Protein AF-A0A436E0D9-F1 (afdb_monomer_lite)

Structure (mmCIF, N/CA/C/O backbone):
data_AF-A0A436E0D9-F1
#
_entry.id   AF-A0A436E0D9-F1
#
loop_
_atom_site.group_PDB
_atom_site.id
_atom_site.type_symbol
_atom_site.label_atom_id
_atom_site.label_alt_id
_atom_site.label_comp_id
_atom_site.label_asym_id
_atom_site.label_entity_id
_atom_site.label_seq_id
_atom_site.pdbx_PDB_ins_code
_atom_site.Cartn_x
_atom_site.Cartn_y
_atom_site.Cartn_z
_atom_site.occupancy
_atom_site.B_iso_or_equiv
_atom_site.auth_seq_id
_atom_site.auth_comp_id
_atom_site.auth_asym_id
_atom_site.auth_atom_id
_atom_site.pdbx_PDB_model_num
ATOM 1 N N . GLU A 1 1 ? -11.268 5.968 35.320 1.00 40.53 1 GLU A N 1
ATOM 2 C CA . GLU A 1 1 ? -10.112 6.876 35.194 1.00 40.53 1 GLU A CA 1
ATOM 3 C C . GLU A 1 1 ? -10.505 8.176 35.875 1.00 40.53 1 GLU A C 1
ATOM 5 O O . GLU A 1 1 ? -11.595 8.660 35.608 1.00 40.53 1 GLU A O 1
ATOM 10 N N . TRP A 1 2 ? -9.748 8.657 36.861 1.00 41.22 2 TRP A N 1
ATOM 11 C CA . TRP A 1 2 ? -10.121 9.886 37.568 1.00 41.22 2 TRP A CA 1
ATOM 12 C C . TRP A 1 2 ? -9.755 11.082 36.691 1.00 41.22 2 TRP A C 1
ATOM 14 O O . TRP A 1 2 ? -8.585 11.239 36.344 1.00 41.22 2 TRP A O 1
ATOM 24 N N . ALA A 1 3 ? -10.750 11.888 36.311 1.00 56.81 3 ALA A N 1
ATOM 25 C CA . ALA A 1 3 ? -10.539 13.128 35.576 1.00 56.81 3 ALA A CA 1
ATOM 26 C C . ALA A 1 3 ? -9.505 13.983 36.325 1.00 56.81 3 ALA A C 1
ATOM 28 O O . ALA A 1 3 ? -9.698 14.343 37.488 1.00 56.81 3 ALA A O 1
ATOM 29 N N . THR A 1 4 ? -8.372 14.259 35.683 1.00 58.03 4 THR A N 1
ATOM 30 C CA . THR A 1 4 ? -7.300 15.075 36.254 1.00 58.03 4 THR A CA 1
ATOM 31 C C . THR A 1 4 ? -7.783 16.516 36.375 1.00 58.03 4 THR A C 1
ATOM 33 O O . THR A 1 4 ? -7.700 17.278 35.415 1.00 58.03 4 THR A O 1
ATOM 36 N N . ALA A 1 5 ? -8.299 16.889 37.547 1.00 66.19 5 ALA A N 1
ATOM 37 C CA . ALA A 1 5 ? -8.573 18.282 37.877 1.00 66.19 5 ALA A CA 1
ATOM 38 C C . ALA A 1 5 ? -7.250 19.056 37.853 1.00 66.19 5 ALA A C 1
ATOM 40 O O . ALA A 1 5 ? -6.304 18.715 38.570 1.00 66.19 5 ALA A O 1
ATOM 41 N N . SER A 1 6 ? -7.155 20.075 36.998 1.00 76.56 6 SER A N 1
ATOM 42 C CA . SER A 1 6 ? -5.956 20.900 36.939 1.00 76.56 6 SER A CA 1
ATOM 43 C C . SER A 1 6 ? -5.889 21.796 38.177 1.00 76.56 6 SER A C 1
ATOM 45 O O . SER A 1 6 ? -6.911 22.163 38.760 1.00 76.56 6 SER A O 1
ATOM 47 N N . MET A 1 7 ? -4.683 22.200 38.582 1.00 75.94 7 MET A N 1
ATOM 48 C CA . MET A 1 7 ? -4.508 23.068 39.755 1.00 75.94 7 MET A CA 1
ATOM 49 C C . MET A 1 7 ? -5.288 24.388 39.612 1.00 75.94 7 MET A C 1
ATOM 51 O O . MET A 1 7 ? -5.785 24.929 40.593 1.00 75.94 7 MET A O 1
ATOM 55 N N . ARG A 1 8 ? -5.476 24.858 38.373 1.00 77.12 8 ARG A N 1
ATOM 56 C CA . ARG A 1 8 ? -6.291 26.027 38.029 1.00 77.12 8 ARG A CA 1
ATOM 57 C C . ARG A 1 8 ? -7.775 25.839 38.365 1.00 77.12 8 ARG A C 1
ATOM 59 O O . ARG A 1 8 ? -8.388 26.775 38.872 1.00 77.12 8 ARG A O 1
ATOM 66 N N . ASP A 1 9 ? -8.338 24.658 38.126 1.00 76.25 9 ASP A N 1
ATOM 67 C CA . ASP A 1 9 ? -9.768 24.388 38.351 1.00 76.25 9 ASP A CA 1
ATOM 68 C C . ASP A 1 9 ? -10.110 24.376 39.844 1.00 76.25 9 ASP A C 1
ATOM 70 O O . ASP A 1 9 ? -11.164 24.862 40.250 1.00 76.25 9 ASP A O 1
ATOM 74 N N . ILE A 1 10 ? -9.170 23.910 40.674 1.00 78.81 10 ILE A N 1
ATOM 75 C CA . ILE A 1 10 ? -9.286 23.922 42.139 1.00 78.81 10 ILE A CA 1
ATOM 76 C C . ILE A 1 10 ? -9.342 25.364 42.666 1.00 78.81 10 ILE A C 1
ATOM 78 O O . ILE A 1 10 ? -10.124 25.667 43.566 1.00 78.81 10 ILE A O 1
ATOM 82 N N . TYR A 1 11 ? -8.557 26.276 42.082 1.00 80.50 11 TYR A N 1
ATOM 83 C CA . TYR A 1 11 ? -8.567 27.689 42.476 1.00 80.50 11 TYR A CA 1
ATOM 84 C C . TYR A 1 11 ? -9.808 28.444 41.993 1.00 80.50 11 T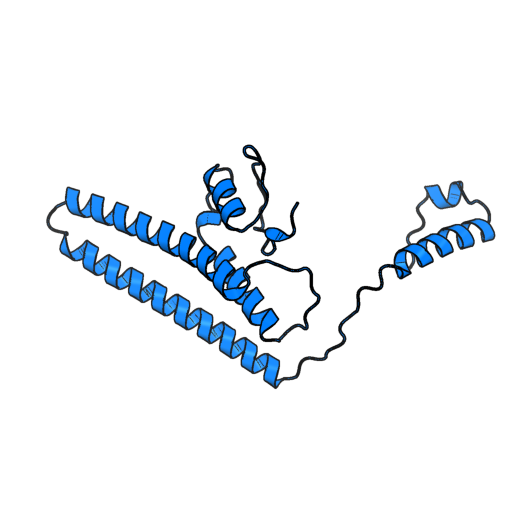YR A C 1
ATOM 86 O O . TYR A 1 11 ? -10.310 29.314 42.703 1.00 80.50 11 TYR A O 1
ATOM 94 N N . LEU A 1 12 ? -10.311 28.128 40.798 1.00 80.69 12 LEU A N 1
ATOM 95 C CA . LEU A 1 12 ? -11.496 28.787 40.242 1.00 80.69 12 LEU A CA 1
ATOM 96 C C . LEU A 1 12 ? -12.805 28.274 40.867 1.00 80.69 12 LEU A C 1
ATOM 98 O O . LEU A 1 12 ? -13.797 29.009 40.914 1.00 80.69 12 LEU A O 1
ATOM 102 N N . HIS A 1 13 ? -12.807 27.051 41.405 1.00 81.94 13 HIS A N 1
ATOM 103 C CA . HIS A 1 13 ? -13.966 26.427 42.044 1.00 81.94 13 HIS A CA 1
ATOM 104 C C . HIS A 1 13 ? -13.653 25.996 43.489 1.00 81.94 13 HIS A C 1
ATOM 106 O O . HIS A 1 13 ? -13.544 24.804 43.772 1.00 81.94 13 HIS A O 1
ATOM 112 N N . PRO A 1 14 ? -13.566 26.954 44.436 1.00 78.12 14 PRO A N 1
ATOM 113 C CA . PRO A 1 14 ? -13.079 26.697 45.795 1.00 78.12 14 PRO A CA 1
ATOM 114 C C . PRO A 1 14 ? -14.027 25.856 46.663 1.00 78.12 14 PRO A C 1
ATOM 116 O O . PRO A 1 14 ? -13.631 25.383 47.725 1.00 78.12 14 PRO A O 1
ATOM 119 N N . THR A 1 15 ? -15.285 25.668 46.253 1.00 83.56 15 THR A N 1
ATOM 120 C CA . THR A 1 15 ? -16.237 24.814 46.970 1.00 83.56 15 THR A CA 1
ATOM 121 C C . THR A 1 15 ? -16.396 23.473 46.267 1.00 83.56 15 THR A C 1
ATOM 123 O O . THR A 1 15 ? -16.582 23.413 45.052 1.00 83.56 15 THR A O 1
ATOM 126 N N . VAL A 1 16 ? -16.409 22.392 47.054 1.00 78.56 16 VAL A N 1
ATOM 127 C CA . VAL A 1 16 ? -16.551 21.009 46.559 1.00 78.56 16 VAL A CA 1
ATOM 128 C C . VAL A 1 16 ? -17.793 20.851 45.672 1.00 78.56 16 VAL A C 1
ATOM 130 O O . VAL A 1 16 ? -17.735 20.180 44.648 1.00 78.56 16 VAL A O 1
ATOM 133 N N . ALA A 1 17 ? -18.891 21.544 45.999 1.00 80.06 17 ALA A N 1
ATOM 134 C CA . ALA A 1 17 ? -20.116 21.544 45.198 1.00 80.06 17 ALA A CA 1
ATOM 135 C C . ALA A 1 17 ? -19.940 22.180 43.804 1.00 80.06 17 ALA A C 1
ATOM 137 O O . ALA A 1 17 ? -20.467 21.658 42.826 1.00 80.06 17 ALA A O 1
ATOM 138 N N . ARG A 1 18 ? -19.186 23.285 43.685 1.00 78.00 18 ARG A N 1
ATOM 139 C CA . ARG A 1 18 ? -18.908 23.922 42.383 1.00 78.00 18 ARG A CA 1
ATOM 140 C C . ARG A 1 18 ? -17.926 23.109 41.552 1.00 78.00 18 ARG A C 1
ATOM 142 O O . ARG A 1 18 ? -18.106 23.012 40.343 1.00 78.00 18 ARG A O 1
ATOM 149 N N . LEU A 1 19 ? -16.928 22.512 42.202 1.00 79.50 19 LEU A N 1
ATOM 150 C CA . LEU A 1 19 ? -15.969 21.635 41.540 1.00 79.50 19 LEU A CA 1
ATOM 151 C C . LEU A 1 19 ? -16.663 20.380 40.989 1.00 79.50 19 LEU A C 1
ATOM 153 O O . LEU A 1 19 ? -16.436 20.019 39.839 1.00 79.50 19 LEU A O 1
ATOM 157 N N . ALA A 1 20 ? -17.558 19.765 41.769 1.00 77.06 20 ALA A N 1
ATOM 158 C CA . ALA A 1 20 ? -18.350 18.616 41.332 1.00 77.06 20 ALA A CA 1
ATOM 159 C C . ALA A 1 20 ? -19.258 18.953 40.138 1.00 77.06 20 ALA A C 1
ATOM 161 O O . ALA A 1 20 ? -19.359 18.157 39.212 1.00 77.06 20 ALA A O 1
ATOM 162 N N . LEU A 1 21 ? -19.866 20.144 40.121 1.00 79.88 21 LEU A N 1
ATOM 163 C CA . LEU A 1 21 ? -20.691 20.604 38.999 1.00 79.88 21 LEU A CA 1
ATOM 164 C C . LEU A 1 21 ? -19.842 20.811 37.730 1.00 79.88 21 LEU A C 1
ATOM 166 O O . LEU A 1 21 ? -20.203 20.332 36.662 1.00 79.88 21 LEU A O 1
ATOM 170 N N . HIS A 1 22 ? -18.680 21.459 37.850 1.00 77.81 22 HIS A N 1
ATOM 171 C CA . HIS A 1 22 ? -17.768 21.680 36.722 1.00 77.81 22 HIS A CA 1
ATOM 172 C C . HIS A 1 22 ? -17.226 20.365 36.138 1.00 77.81 22 HIS A C 1
ATOM 174 O O . HIS A 1 22 ? -17.209 20.182 34.922 1.00 77.81 22 HIS A O 1
ATOM 180 N N . LEU A 1 23 ? -16.821 19.427 37.000 1.00 75.19 23 LEU A N 1
ATOM 181 C CA . LEU A 1 23 ? -16.358 18.107 36.570 1.00 75.19 23 LEU A CA 1
ATOM 182 C C . LEU A 1 23 ? -17.498 17.245 36.015 1.00 75.19 23 LEU A C 1
ATOM 184 O O . LEU A 1 23 ? -17.264 16.501 35.074 1.00 75.19 23 LEU A O 1
ATOM 188 N N . GLY A 1 24 ? -18.722 17.379 36.535 1.00 70.44 24 GLY A N 1
ATOM 189 C CA . GLY A 1 24 ? -19.902 16.694 36.001 1.00 70.44 24 GLY A CA 1
ATOM 190 C C . GLY A 1 24 ? -20.263 17.140 34.581 1.00 70.44 24 GLY A C 1
ATOM 191 O O . GLY A 1 24 ? -20.586 16.304 33.748 1.00 70.44 24 GLY A O 1
ATOM 192 N N . VAL A 1 25 ? -20.123 18.434 34.266 1.00 65.88 25 VAL A N 1
ATOM 193 C CA . VAL A 1 25 ? -20.314 18.957 32.896 1.00 65.88 25 VAL A CA 1
ATOM 194 C C . VAL A 1 25 ? -19.203 18.484 31.955 1.00 65.88 25 VAL A C 1
ATOM 196 O O . VAL A 1 25 ? -19.467 18.169 30.794 1.00 65.88 25 VAL A O 1
ATOM 199 N N . ALA A 1 26 ? -17.961 18.407 32.443 1.00 60.62 26 ALA A N 1
ATOM 200 C CA . ALA A 1 26 ? -16.861 17.828 31.676 1.00 60.62 26 ALA A CA 1
ATOM 201 C C . ALA A 1 26 ? -17.101 16.335 31.398 1.00 60.62 26 ALA A C 1
ATOM 203 O O . ALA A 1 26 ? -16.856 15.899 30.277 1.00 60.62 26 ALA A O 1
ATOM 204 N N . ASP A 1 27 ? -17.645 15.596 32.372 1.00 58.78 27 ASP A N 1
ATOM 205 C CA . ASP A 1 27 ? -18.001 14.181 32.237 1.00 58.78 27 ASP A CA 1
ATOM 206 C C . ASP A 1 27 ? -19.173 13.972 31.254 1.00 58.78 27 ASP A C 1
ATOM 208 O O . ASP A 1 27 ? -19.119 13.078 30.407 1.00 58.78 27 ASP A O 1
ATOM 212 N N . GLU A 1 28 ? -20.186 14.851 31.266 1.00 57.25 28 GLU A N 1
ATOM 213 C CA . GLU A 1 28 ? -21.267 14.887 30.262 1.00 57.25 28 GLU A CA 1
ATOM 214 C C . GLU A 1 28 ? -20.752 15.212 28.846 1.00 57.25 28 GLU A C 1
ATOM 216 O O . GLU A 1 28 ? -21.190 14.608 27.863 1.00 57.25 28 GLU A O 1
ATOM 221 N N . MET A 1 29 ? -19.773 16.116 28.711 1.00 55.09 29 MET A N 1
ATOM 222 C CA . MET A 1 29 ? -19.136 16.404 27.419 1.00 55.09 29 MET A CA 1
ATOM 223 C C . MET A 1 29 ? -18.238 15.259 26.929 1.00 55.09 29 MET A C 1
ATOM 225 O O . MET A 1 29 ? -18.192 15.004 25.724 1.00 55.09 29 MET A O 1
ATOM 229 N N . THR A 1 30 ? -17.554 14.533 27.818 1.00 53.69 30 THR A N 1
ATOM 230 C CA . THR A 1 30 ? -16.769 13.347 27.435 1.00 53.69 30 THR A CA 1
ATOM 231 C C . THR A 1 30 ? -17.644 12.132 27.128 1.00 53.69 30 THR A C 1
ATOM 233 O O . THR A 1 30 ? -17.341 11.392 26.194 1.00 53.69 30 THR A O 1
ATOM 236 N N . THR A 1 31 ? -18.768 11.947 27.824 1.00 52.62 31 THR A N 1
ATOM 237 C CA . THR A 1 31 ? -19.712 10.840 27.563 1.00 52.62 31 THR A CA 1
ATOM 238 C C . THR A 1 31 ? -20.515 11.017 26.270 1.00 52.62 31 THR A C 1
ATOM 240 O O . THR A 1 31 ? -20.971 10.026 25.694 1.00 52.62 31 THR A O 1
ATOM 243 N N . ALA A 1 32 ? -20.631 12.242 25.743 1.00 51.12 32 ALA A N 1
ATOM 244 C CA . ALA A 1 32 ? -21.226 12.497 24.429 1.00 51.12 32 ALA A CA 1
ATOM 245 C C . ALA A 1 32 ? -20.388 11.948 23.253 1.00 51.12 32 ALA A C 1
ATOM 247 O O . ALA A 1 32 ? -20.930 11.726 22.169 1.00 51.12 32 ALA A O 1
ATOM 248 N N . THR A 1 33 ? -19.100 11.644 23.460 1.00 50.72 33 THR A N 1
ATOM 249 C CA . THR A 1 33 ? -18.284 10.902 22.482 1.00 50.72 33 THR A CA 1
ATOM 250 C C . THR A 1 33 ? -18.357 9.406 22.789 1.00 50.72 33 THR A C 1
ATOM 252 O O . THR A 1 33 ? -17.358 8.750 23.068 1.00 50.72 33 THR A O 1
ATOM 255 N N . ASN A 1 34 ? -19.568 8.844 22.775 1.00 51.25 34 ASN A N 1
ATOM 256 C CA . ASN A 1 34 ? -19.757 7.396 22.794 1.00 51.25 34 ASN A CA 1
ATOM 257 C C . ASN A 1 34 ? -19.295 6.832 21.442 1.00 51.25 34 ASN A C 1
ATOM 259 O O . ASN A 1 34 ? -20.092 6.640 20.521 1.00 51.25 34 ASN A O 1
ATOM 263 N N . GLU A 1 35 ? -17.991 6.595 21.291 1.00 55.59 35 GLU A N 1
ATOM 264 C CA . GLU A 1 35 ? -17.494 5.761 20.203 1.00 55.59 35 GLU A CA 1
ATOM 265 C C . GLU A 1 35 ? -18.141 4.376 20.355 1.00 55.59 35 GLU A C 1
ATOM 267 O O . GLU A 1 35 ? -18.010 3.755 21.414 1.00 55.59 35 GLU A O 1
ATOM 272 N N . PRO A 1 36 ? -18.871 3.866 19.347 1.00 56.59 36 PRO A N 1
ATOM 273 C CA . PRO A 1 36 ? -19.483 2.553 19.437 1.00 56.59 36 PRO A CA 1
ATOM 274 C C . PRO A 1 36 ? -18.368 1.510 19.499 1.00 56.59 36 PRO A C 1
ATOM 276 O O . PRO A 1 36 ? -17.794 1.117 18.481 1.00 56.59 36 PRO A O 1
ATOM 279 N N . VAL A 1 37 ? -18.045 1.061 20.711 1.00 52.84 37 VAL A N 1
ATOM 280 C CA . VAL A 1 37 ? -17.078 -0.007 20.938 1.00 52.84 37 VAL A CA 1
ATOM 281 C C . VAL A 1 37 ? -17.694 -1.281 20.371 1.00 52.84 37 VAL A C 1
ATOM 283 O O . VAL A 1 37 ? -18.532 -1.926 20.998 1.00 52.84 37 VAL A O 1
ATOM 286 N N . LEU A 1 38 ? -17.324 -1.630 19.138 1.00 57.12 38 LEU A N 1
ATOM 287 C CA . LEU A 1 38 ? -17.747 -2.869 18.493 1.00 57.12 38 LEU A CA 1
ATOM 288 C C . LEU A 1 38 ? -17.130 -4.050 19.256 1.00 57.12 38 LEU A C 1
ATOM 290 O O . LEU A 1 38 ? -16.041 -4.521 18.936 1.00 57.12 38 LEU A O 1
ATOM 294 N N . THR A 1 39 ? -17.836 -4.556 20.265 1.00 54.34 39 THR A N 1
ATOM 295 C CA . THR A 1 39 ? -17.450 -5.704 21.099 1.00 54.34 39 THR A CA 1
ATOM 296 C C . THR A 1 39 ? -17.641 -7.034 20.359 1.00 54.34 39 THR A C 1
ATOM 298 O O . THR A 1 39 ? -18.221 -7.991 20.867 1.00 54.34 39 THR A O 1
ATOM 301 N N . ARG A 1 40 ? -17.146 -7.143 19.118 1.00 59.84 40 ARG A N 1
ATOM 302 C CA . ARG A 1 40 ? -17.159 -8.416 18.390 1.00 59.84 40 ARG A CA 1
ATOM 303 C C . ARG A 1 40 ? -15.909 -9.221 18.734 1.00 59.84 40 ARG A C 1
ATOM 305 O O . ARG A 1 40 ? -14.822 -8.939 18.238 1.00 59.84 40 ARG A O 1
ATOM 312 N N . ARG A 1 41 ? -16.073 -10.268 19.547 1.00 55.78 41 ARG A N 1
ATOM 313 C CA . ARG A 1 41 ? -15.024 -11.266 19.807 1.00 55.78 41 ARG A CA 1
ATOM 314 C C . ARG A 1 41 ? -14.771 -12.056 18.516 1.00 55.78 41 ARG A C 1
ATOM 316 O O . ARG A 1 41 ? -15.673 -12.724 18.011 1.00 55.78 4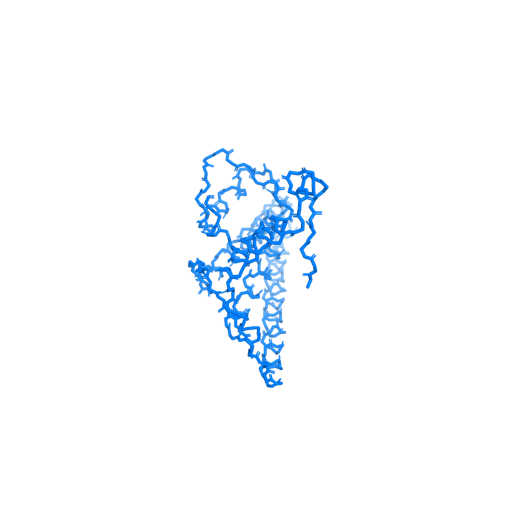1 ARG A O 1
ATOM 323 N N . ALA A 1 42 ? -13.582 -11.916 17.933 1.00 58.97 42 ALA A N 1
ATOM 324 C CA . ALA A 1 42 ? -13.227 -12.601 16.692 1.00 58.97 42 ALA A CA 1
ATOM 325 C C . ALA A 1 42 ? -13.180 -14.125 16.908 1.00 58.97 42 ALA A C 1
ATOM 327 O O . ALA A 1 42 ? -12.642 -14.602 17.904 1.00 58.97 42 ALA A O 1
ATOM 328 N N . SER A 1 43 ? -13.762 -14.884 15.978 1.00 69.19 43 SER A N 1
ATOM 329 C CA . SER A 1 43 ? -13.709 -16.351 15.982 1.00 69.19 43 SER A CA 1
ATOM 330 C C . SER A 1 43 ? -12.314 -16.836 15.572 1.00 69.19 43 SER A C 1
ATOM 332 O O . SER A 1 43 ? -11.698 -16.247 14.682 1.00 69.19 43 SER A O 1
ATOM 334 N N . ASN A 1 44 ? -11.836 -17.938 16.160 1.00 70.62 44 ASN A N 1
ATOM 335 C CA . ASN A 1 44 ? -10.533 -18.539 15.837 1.00 70.62 44 ASN A CA 1
ATOM 336 C C . ASN A 1 44 ? -10.379 -18.840 14.335 1.00 70.62 44 ASN A C 1
ATOM 338 O O . ASN A 1 44 ? -9.296 -18.676 13.781 1.00 70.62 44 ASN A O 1
ATOM 342 N N . PHE A 1 45 ? -11.465 -19.200 13.643 1.00 68.50 45 PHE A N 1
ATOM 343 C CA . PHE A 1 45 ? -11.443 -19.398 12.191 1.00 68.50 45 PHE A CA 1
ATOM 344 C C . PHE A 1 45 ? -11.109 -18.114 11.429 1.00 68.50 45 PHE A C 1
ATOM 346 O O . PHE A 1 45 ? -10.288 -18.148 10.519 1.00 68.50 45 PHE A O 1
ATOM 353 N N . ALA A 1 46 ? -11.685 -16.977 11.832 1.00 68.88 46 ALA A N 1
ATOM 354 C CA . ALA A 1 46 ? -11.414 -15.689 11.196 1.00 68.88 46 ALA A CA 1
ATOM 355 C C . ALA A 1 46 ? -9.935 -15.293 11.344 1.00 68.88 46 ALA A C 1
ATOM 357 O O . ALA A 1 46 ? -9.333 -14.781 10.398 1.00 68.88 46 ALA A O 1
ATOM 358 N N . TYR A 1 47 ? -9.332 -15.607 12.496 1.00 73.00 47 TYR A N 1
ATOM 359 C CA . TYR A 1 47 ? -7.907 -15.400 12.754 1.00 73.00 47 TYR A CA 1
ATOM 360 C C . TYR A 1 47 ? -7.028 -16.204 11.786 1.00 73.00 47 TYR A C 1
ATOM 362 O O . TYR A 1 47 ? -6.204 -15.626 11.076 1.00 73.00 47 TYR A O 1
ATOM 370 N N . TRP A 1 48 ? -7.256 -17.517 11.688 1.00 78.44 48 TRP A N 1
ATOM 371 C CA . TRP A 1 48 ? -6.487 -18.396 10.802 1.00 78.44 48 TRP A CA 1
ATOM 372 C C . TRP A 1 48 ? -6.680 -18.057 9.323 1.00 78.44 48 TRP A C 1
ATOM 374 O O . TRP A 1 48 ? -5.701 -17.996 8.583 1.00 78.44 48 TRP A O 1
ATOM 384 N N . THR A 1 49 ? -7.909 -17.758 8.888 1.00 78.75 49 THR A N 1
ATOM 385 C CA . THR A 1 49 ? -8.161 -17.351 7.496 1.00 78.75 49 THR A CA 1
ATOM 386 C C . THR A 1 49 ? -7.492 -16.022 7.155 1.00 78.75 49 THR A C 1
ATOM 388 O O . THR A 1 49 ? -6.970 -15.865 6.055 1.00 78.75 49 THR A O 1
ATOM 391 N N . CYS A 1 50 ? -7.459 -15.072 8.096 1.00 79.00 50 CYS A N 1
ATOM 392 C CA . CYS A 1 50 ? -6.806 -13.785 7.882 1.00 79.00 50 CYS A CA 1
ATOM 393 C C . CYS A 1 50 ? -5.281 -13.944 7.838 1.00 79.00 50 CYS A C 1
ATOM 395 O O . CYS A 1 50 ? -4.647 -13.396 6.941 1.00 79.00 50 CYS A O 1
ATOM 397 N N . GLY A 1 51 ? -4.702 -14.740 8.741 1.00 79.38 51 GLY A N 1
ATOM 398 C CA . GLY A 1 51 ? -3.271 -15.050 8.731 1.00 79.38 51 GLY A CA 1
ATOM 399 C C . GLY A 1 51 ? -2.839 -15.776 7.454 1.00 79.38 51 GLY A C 1
ATOM 400 O O . GLY A 1 51 ? -1.861 -15.382 6.821 1.00 79.38 51 GLY A O 1
ATOM 401 N N . ALA A 1 52 ? -3.611 -16.773 7.011 1.00 84.31 52 ALA A N 1
ATOM 402 C CA . ALA A 1 52 ? -3.360 -17.477 5.754 1.00 84.31 52 ALA A CA 1
ATOM 403 C C . ALA A 1 52 ? -3.438 -16.531 4.546 1.00 84.31 52 ALA A C 1
ATOM 405 O O . ALA A 1 52 ? -2.565 -16.566 3.682 1.00 84.31 52 ALA A O 1
ATOM 406 N N . ALA A 1 53 ? -4.429 -15.635 4.510 1.00 82.62 53 ALA A N 1
ATOM 407 C CA . ALA A 1 53 ? -4.545 -14.635 3.453 1.00 82.62 53 ALA A CA 1
ATOM 408 C C . ALA A 1 53 ? -3.370 -13.637 3.457 1.00 82.62 53 ALA A C 1
ATOM 410 O O . ALA A 1 53 ? -2.885 -13.262 2.392 1.00 82.62 53 ALA A O 1
ATOM 411 N N . GLN A 1 54 ? -2.878 -13.228 4.633 1.00 84.50 54 GLN A N 1
ATOM 412 C CA . GLN A 1 54 ? -1.705 -12.351 4.768 1.00 84.50 54 GLN A CA 1
ATOM 413 C C . GLN A 1 54 ? -0.428 -13.023 4.263 1.00 84.50 54 GLN A C 1
ATOM 415 O O . GLN A 1 54 ? 0.336 -12.399 3.526 1.00 84.50 54 GLN A O 1
ATOM 420 N N . LEU A 1 55 ? -0.218 -14.292 4.620 1.00 85.75 55 LEU A N 1
ATOM 421 C CA . LEU A 1 55 ? 0.918 -15.079 4.141 1.00 85.75 55 LEU A CA 1
ATOM 422 C C . LEU A 1 55 ? 0.843 -15.318 2.635 1.00 85.75 55 LEU A C 1
ATOM 424 O O . LEU A 1 55 ? 1.837 -15.120 1.946 1.00 85.75 55 LEU A O 1
ATOM 428 N N . LEU A 1 56 ? -0.333 -15.677 2.116 1.00 86.44 56 LEU A N 1
ATOM 429 C CA . LEU A 1 56 ? -0.549 -15.877 0.685 1.00 86.44 56 LEU A CA 1
ATOM 430 C C . LEU A 1 56 ? -0.283 -14.585 -0.089 1.00 86.44 56 LEU A C 1
ATOM 432 O O . LEU A 1 56 ? 0.403 -14.611 -1.106 1.00 86.44 56 LEU A O 1
ATOM 436 N N . PHE A 1 57 ? -0.763 -13.446 0.413 1.00 84.31 57 PHE A N 1
ATOM 437 C CA . PHE A 1 57 ? -0.494 -12.151 -0.201 1.00 84.31 57 PHE A CA 1
ATOM 438 C C . PHE A 1 57 ? 1.005 -11.830 -0.229 1.00 84.31 57 PHE A C 1
ATOM 440 O O . PHE A 1 57 ? 1.527 -11.439 -1.271 1.00 84.31 57 PHE A O 1
ATOM 447 N N . TYR A 1 58 ? 1.709 -12.039 0.889 1.00 83.31 58 TYR A N 1
ATOM 448 C CA . TYR A 1 58 ? 3.160 -11.853 0.939 1.00 83.31 58 TYR A CA 1
ATOM 449 C C . TYR A 1 58 ? 3.900 -12.790 -0.012 1.00 83.31 58 TYR A C 1
ATOM 451 O O . TYR A 1 58 ? 4.823 -12.339 -0.681 1.00 83.31 58 TYR A O 1
ATOM 459 N N . ALA A 1 59 ? 3.495 -14.058 -0.087 1.00 84.81 59 ALA A N 1
ATOM 460 C CA . ALA A 1 59 ? 4.108 -15.055 -0.955 1.00 84.81 59 ALA A CA 1
ATOM 461 C C . ALA A 1 59 ? 3.894 -14.732 -2.439 1.00 84.81 59 ALA A C 1
ATOM 463 O O . ALA A 1 59 ? 4.832 -14.814 -3.223 1.00 84.81 59 ALA A O 1
ATOM 464 N N . LEU A 1 60 ? 2.687 -14.314 -2.833 1.00 86.44 60 LEU A N 1
ATOM 465 C CA . LEU A 1 60 ? 2.417 -13.881 -4.206 1.00 86.44 60 LEU A CA 1
ATOM 466 C C . LEU A 1 60 ? 3.195 -12.613 -4.560 1.00 86.44 60 LEU A C 1
ATOM 468 O O . LEU A 1 60 ? 3.757 -12.521 -5.649 1.00 86.44 60 LEU A O 1
ATOM 472 N N . TYR A 1 61 ? 3.253 -11.648 -3.640 1.00 82.38 61 TYR A N 1
ATOM 473 C CA . TYR A 1 61 ? 4.005 -10.416 -3.847 1.00 82.38 61 TYR A CA 1
ATOM 474 C C . TYR A 1 61 ? 5.510 -10.683 -3.973 1.00 82.38 61 TYR A C 1
ATOM 476 O O . TYR A 1 61 ? 6.144 -10.177 -4.897 1.00 82.38 61 TYR A O 1
ATOM 484 N N . SER A 1 62 ? 6.085 -11.500 -3.084 1.00 83.19 62 SER A N 1
ATOM 485 C CA . SER A 1 62 ? 7.507 -11.851 -3.136 1.00 83.19 62 SER A CA 1
ATOM 486 C C . SER A 1 62 ? 7.840 -12.680 -4.371 1.00 83.19 62 SER A C 1
ATOM 488 O O . SER A 1 62 ? 8.856 -12.421 -5.008 1.00 83.19 62 SER A O 1
ATOM 490 N N . TYR A 1 63 ? 6.972 -13.617 -4.755 1.00 87.75 63 TYR A N 1
ATOM 491 C CA . TYR A 1 63 ? 7.132 -14.396 -5.977 1.00 87.75 63 TYR A CA 1
ATOM 492 C C . TYR A 1 63 ? 7.109 -13.505 -7.222 1.00 87.75 63 TYR A C 1
ATOM 494 O O . TYR A 1 63 ? 8.009 -13.595 -8.051 1.00 87.75 63 TYR A O 1
ATOM 502 N N . GLY A 1 64 ? 6.137 -12.591 -7.327 1.00 84.88 64 GLY A N 1
ATOM 503 C CA . GLY A 1 64 ? 6.063 -11.637 -8.434 1.00 84.88 64 GLY A CA 1
ATOM 504 C C . GLY A 1 64 ? 7.274 -10.704 -8.494 1.00 84.88 64 GLY A C 1
ATOM 505 O O . GLY A 1 64 ? 7.807 -10.459 -9.573 1.00 84.88 64 GLY A O 1
ATOM 506 N N . ALA A 1 65 ? 7.755 -10.231 -7.340 1.00 81.19 65 ALA A N 1
ATOM 507 C CA . ALA A 1 65 ? 8.958 -9.408 -7.262 1.00 81.19 65 ALA A CA 1
ATOM 508 C C . ALA A 1 65 ? 10.212 -10.180 -7.698 1.00 81.19 65 ALA A C 1
ATOM 510 O O . ALA A 1 65 ? 10.995 -9.667 -8.493 1.00 81.19 65 ALA A O 1
ATOM 511 N N . LEU A 1 66 ? 10.389 -11.417 -7.225 1.00 84.94 66 LEU A N 1
ATOM 512 C CA . LEU A 1 66 ? 11.502 -12.278 -7.633 1.00 84.94 66 LEU A CA 1
ATOM 513 C C . LEU A 1 66 ? 11.457 -12.582 -9.128 1.00 84.94 66 LEU A C 1
ATOM 515 O O . LEU A 1 66 ? 12.488 -12.514 -9.789 1.00 84.94 66 LEU A O 1
ATOM 519 N N . TRP A 1 67 ? 10.273 -12.874 -9.663 1.00 87.62 67 TRP A N 1
ATOM 520 C CA . TRP A 1 67 ? 10.091 -13.128 -11.086 1.00 87.62 67 TRP A CA 1
ATOM 521 C C . TRP A 1 67 ? 10.455 -11.900 -11.929 1.00 87.62 67 TRP A C 1
ATOM 523 O O . TRP A 1 67 ? 11.250 -12.022 -12.855 1.00 87.62 67 TRP A O 1
ATOM 533 N N . ALA A 1 68 ? 9.967 -10.713 -11.557 1.00 83.06 68 ALA A N 1
ATOM 534 C CA . ALA A 1 68 ? 10.296 -9.465 -12.246 1.00 83.06 68 ALA A CA 1
ATOM 535 C C . ALA A 1 68 ? 11.794 -9.123 -12.172 1.00 83.06 68 ALA A C 1
ATOM 537 O O . ALA A 1 68 ? 12.375 -8.668 -13.155 1.00 83.06 68 ALA A O 1
ATOM 538 N N . VAL A 1 69 ? 12.435 -9.358 -11.022 1.00 82.56 69 VAL A N 1
ATOM 539 C CA . VAL A 1 69 ? 13.885 -9.172 -10.863 1.00 82.56 69 VAL A CA 1
ATOM 540 C C . VAL A 1 69 ? 14.654 -10.165 -11.730 1.00 82.56 69 VAL A C 1
ATOM 542 O O . VAL A 1 69 ? 15.597 -9.765 -12.399 1.00 82.56 69 VAL A O 1
ATOM 545 N N . ASN A 1 70 ? 14.252 -11.435 -11.758 1.00 86.56 70 ASN A N 1
ATOM 546 C CA . ASN A 1 70 ? 14.913 -12.468 -12.550 1.00 86.56 70 ASN A CA 1
ATOM 547 C C . ASN A 1 70 ? 14.802 -12.201 -14.059 1.00 86.56 70 ASN A C 1
ATOM 549 O O . ASN A 1 70 ? 15.803 -12.263 -14.766 1.00 86.56 70 ASN A O 1
ATOM 553 N N . ASP A 1 71 ? 13.602 -11.880 -14.545 1.00 86.31 71 ASP A N 1
ATOM 554 C CA . ASP A 1 71 ? 13.364 -11.527 -15.950 1.00 86.31 71 ASP A CA 1
ATOM 555 C C . ASP A 1 71 ? 14.137 -10.263 -16.347 1.00 86.31 71 ASP A C 1
ATOM 557 O O . ASP A 1 71 ? 14.841 -10.232 -17.356 1.00 86.31 71 ASP A O 1
ATOM 561 N N . GLY A 1 72 ? 14.111 -9.254 -15.476 1.00 82.56 72 GLY A N 1
ATOM 562 C CA . GLY A 1 72 ? 14.875 -8.035 -15.663 1.00 82.56 72 GLY A CA 1
ATOM 563 C C . GLY A 1 72 ? 16.392 -8.261 -15.681 1.00 82.56 72 GLY A C 1
ATOM 564 O O . GLY A 1 72 ? 17.082 -7.688 -16.523 1.00 82.56 72 GLY A O 1
ATOM 565 N N . LEU A 1 73 ? 16.921 -9.122 -14.803 1.00 80.62 73 LEU A N 1
ATOM 566 C CA . LEU A 1 73 ? 18.335 -9.502 -14.824 1.00 80.62 73 LEU A CA 1
ATOM 567 C C . LEU A 1 73 ? 18.691 -10.221 -16.125 1.00 80.62 73 LEU A C 1
ATOM 569 O O . LEU A 1 73 ? 19.698 -9.872 -16.729 1.00 80.62 73 LEU A O 1
ATOM 573 N N . ASN A 1 74 ? 17.873 -11.172 -16.583 1.00 84.12 74 ASN A N 1
ATOM 574 C CA . ASN A 1 74 ? 18.101 -11.853 -17.860 1.00 84.12 74 ASN A CA 1
ATOM 575 C C . ASN A 1 74 ? 18.138 -10.854 -19.026 1.00 84.12 74 ASN A C 1
ATOM 577 O O . ASN A 1 74 ? 19.069 -10.872 -19.826 1.00 84.12 74 ASN A O 1
ATOM 581 N N . TRP A 1 75 ? 17.197 -9.906 -19.062 1.00 80.88 75 TRP A N 1
ATOM 582 C CA . TRP A 1 75 ? 17.174 -8.848 -20.074 1.00 80.88 75 TRP A CA 1
ATOM 583 C C . TRP A 1 75 ? 18.401 -7.921 -20.020 1.00 80.88 75 TRP A C 1
ATOM 585 O O . TRP A 1 75 ? 18.829 -7.386 -21.048 1.00 80.88 75 TRP A O 1
ATOM 595 N N . MET A 1 76 ? 18.989 -7.719 -18.838 1.00 77.50 76 MET A N 1
ATOM 596 C CA . MET A 1 76 ? 20.260 -7.006 -18.693 1.00 77.50 76 MET A CA 1
ATOM 597 C C . MET A 1 76 ? 21.453 -7.846 -19.160 1.00 77.50 76 MET A C 1
ATOM 599 O O . MET A 1 76 ? 22.320 -7.316 -19.854 1.00 77.50 76 MET A O 1
ATOM 603 N N . TYR A 1 77 ? 21.490 -9.134 -18.807 1.00 79.62 77 TYR A N 1
ATOM 604 C CA . TYR A 1 77 ? 22.551 -10.063 -19.202 1.00 79.62 77 TYR A CA 1
ATOM 605 C C . TYR A 1 77 ? 22.645 -10.236 -20.723 1.00 79.62 77 TYR A C 1
ATOM 607 O O . TYR A 1 77 ? 23.751 -10.352 -21.240 1.00 79.62 77 TYR A O 1
ATOM 615 N N . ASP A 1 78 ? 21.531 -10.151 -21.453 1.00 79.50 78 ASP A N 1
ATOM 616 C CA . ASP A 1 78 ? 21.514 -10.217 -22.924 1.00 79.50 78 ASP A CA 1
ATOM 617 C C . ASP A 1 78 ? 22.254 -9.060 -23.630 1.00 79.50 78 ASP A C 1
ATOM 619 O O . ASP A 1 78 ? 22.471 -9.124 -24.836 1.00 79.50 78 ASP A O 1
ATOM 623 N N . ALA A 1 79 ? 22.618 -7.980 -22.928 1.00 76.12 79 ALA A N 1
ATOM 624 C CA . ALA A 1 79 ? 23.374 -6.850 -23.491 1.00 76.12 79 ALA A CA 1
ATOM 625 C C . ALA A 1 79 ? 24.748 -6.661 -22.846 1.00 76.12 79 ALA A C 1
ATOM 627 O O . ALA A 1 79 ? 25.262 -5.543 -22.788 1.00 76.12 79 ALA A O 1
ATOM 628 N N . LEU A 1 80 ? 25.338 -7.743 -22.335 1.00 74.56 80 LEU A N 1
ATOM 629 C CA . LEU A 1 80 ? 26.630 -7.684 -21.656 1.00 74.56 80 LEU A CA 1
ATOM 630 C C . LEU A 1 80 ? 27.781 -7.251 -22.583 1.00 74.56 80 LEU A C 1
ATOM 632 O O . LEU A 1 80 ? 28.767 -6.701 -22.098 1.00 74.56 80 LEU A O 1
ATOM 636 N N . ASP A 1 81 ? 27.638 -7.460 -23.894 1.00 76.06 81 ASP A N 1
ATOM 637 C CA . ASP A 1 81 ? 28.678 -7.181 -24.890 1.00 76.06 81 ASP A CA 1
ATOM 638 C C . ASP A 1 81 ? 28.900 -5.677 -25.158 1.00 76.06 81 ASP A C 1
ATOM 640 O O . ASP A 1 81 ? 29.992 -5.286 -25.570 1.00 76.06 81 ASP A O 1
ATOM 644 N N . ASP A 1 82 ? 27.913 -4.816 -24.869 1.00 82.38 82 ASP A N 1
ATOM 645 C CA . ASP A 1 82 ? 27.964 -3.371 -25.139 1.00 82.38 82 ASP A CA 1
ATOM 646 C C . ASP A 1 82 ? 27.842 -2.526 -23.848 1.00 82.38 82 ASP A C 1
ATOM 648 O O . ASP A 1 82 ? 26.747 -2.387 -23.288 1.00 82.38 82 ASP A O 1
ATOM 652 N N . PRO A 1 83 ? 28.916 -1.851 -23.385 1.00 81.12 83 PRO A N 1
ATOM 653 C CA . PRO A 1 83 ? 28.918 -1.113 -22.114 1.00 81.12 83 PRO A CA 1
ATOM 654 C C . PRO A 1 83 ? 27.885 0.022 -22.023 1.00 81.12 83 PRO A C 1
ATOM 656 O O . PRO A 1 83 ? 27.282 0.242 -20.970 1.00 81.12 83 PRO A O 1
ATOM 659 N N . LEU A 1 84 ? 27.663 0.757 -23.121 1.00 83.38 84 LEU A N 1
ATOM 660 C CA . LEU A 1 84 ? 26.669 1.838 -23.167 1.00 83.38 84 LEU A CA 1
ATOM 661 C C . LEU A 1 84 ? 25.239 1.292 -23.123 1.00 83.38 84 LEU A C 1
ATOM 663 O O . LEU A 1 84 ? 24.377 1.861 -22.450 1.00 83.38 84 LEU A O 1
ATOM 667 N N . GLN A 1 85 ? 24.986 0.180 -23.817 1.00 80.94 85 GLN A N 1
ATOM 668 C CA . GLN A 1 85 ? 23.669 -0.442 -23.842 1.00 80.94 85 GLN A CA 1
ATOM 669 C C . GLN A 1 85 ? 23.339 -1.068 -22.484 1.00 80.94 85 GLN A C 1
ATOM 671 O O . GLN A 1 85 ? 22.222 -0.892 -21.994 1.00 80.94 85 GLN A O 1
ATOM 676 N N . LEU A 1 86 ? 24.323 -1.691 -21.829 1.00 84.19 86 LEU A N 1
ATOM 677 C CA . LEU A 1 86 ? 24.209 -2.183 -20.461 1.00 84.19 86 LEU A CA 1
ATOM 678 C C . LEU A 1 86 ? 23.825 -1.056 -19.491 1.00 84.19 86 LEU A C 1
ATOM 680 O O . LEU A 1 86 ? 22.865 -1.203 -18.737 1.00 84.19 86 LEU A O 1
ATOM 684 N N . TYR A 1 87 ? 24.502 0.099 -19.550 1.00 83.19 87 TYR A N 1
ATOM 685 C CA . TYR A 1 87 ? 24.179 1.247 -18.693 1.00 83.19 87 TYR A CA 1
ATOM 686 C C . TYR A 1 87 ? 22.738 1.740 -18.895 1.00 83.19 87 TYR A C 1
ATOM 688 O O . TYR A 1 87 ? 22.008 1.941 -17.922 1.00 83.19 87 TYR A O 1
ATOM 696 N N . ILE A 1 88 ? 22.290 1.885 -20.147 1.00 85.94 88 ILE A N 1
ATOM 697 C CA . ILE A 1 88 ? 20.916 2.310 -20.454 1.00 85.94 88 ILE A CA 1
ATOM 698 C C . ILE A 1 88 ? 19.900 1.289 -19.929 1.00 85.94 88 ILE A C 1
ATOM 700 O O . ILE A 1 88 ? 18.891 1.689 -19.349 1.00 85.94 88 ILE A O 1
ATOM 704 N N . ARG A 1 89 ? 20.161 -0.018 -20.071 1.00 84.44 89 ARG A N 1
ATOM 705 C CA . ARG A 1 89 ? 19.273 -1.070 -19.549 1.00 84.44 89 ARG A CA 1
ATOM 706 C C . ARG A 1 89 ? 19.238 -1.097 -18.020 1.00 84.44 89 A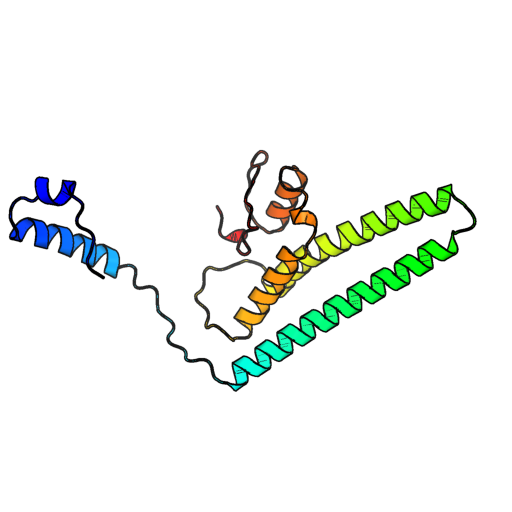RG A C 1
ATOM 708 O O . ARG A 1 89 ? 18.150 -1.226 -17.468 1.00 84.44 89 ARG A O 1
ATOM 715 N N . CYS A 1 90 ? 20.364 -0.876 -17.331 1.00 83.00 90 CYS A N 1
ATOM 716 C CA . CYS A 1 90 ? 20.401 -0.697 -15.871 1.00 83.00 90 CYS A CA 1
ATOM 717 C C . CYS A 1 90 ? 19.495 0.458 -15.419 1.00 83.00 90 CYS A C 1
ATOM 719 O O . CYS A 1 90 ? 18.687 0.322 -14.495 1.00 83.00 90 CYS A O 1
ATOM 721 N N . VAL A 1 91 ? 19.631 1.619 -16.069 1.00 85.44 91 VAL A N 1
ATOM 722 C CA . VAL A 1 91 ? 18.835 2.813 -15.755 1.00 85.44 91 VAL A CA 1
ATOM 723 C C . VAL A 1 91 ? 17.357 2.581 -16.080 1.00 85.44 91 VAL A C 1
ATOM 725 O O . VAL A 1 91 ? 16.493 2.906 -15.269 1.00 85.44 91 VAL A O 1
ATOM 728 N N . ALA A 1 92 ? 17.048 1.962 -17.219 1.00 85.88 92 ALA A N 1
ATOM 729 C CA . ALA A 1 92 ? 15.678 1.642 -17.606 1.00 85.88 92 ALA A CA 1
ATOM 730 C C . ALA A 1 92 ? 15.023 0.647 -16.639 1.00 85.88 92 ALA A C 1
ATOM 732 O O . ALA A 1 92 ? 13.891 0.868 -16.218 1.00 85.88 92 ALA A O 1
ATOM 733 N N . LEU A 1 93 ? 15.735 -0.408 -16.235 1.00 84.38 93 LEU A N 1
ATOM 734 C CA . LEU A 1 93 ? 15.230 -1.410 -15.302 1.00 84.38 93 LEU A CA 1
ATOM 735 C C . LEU A 1 93 ? 15.017 -0.819 -13.909 1.00 84.38 93 LEU A C 1
ATOM 737 O O . LEU A 1 93 ? 13.957 -1.008 -13.320 1.00 84.38 93 LEU A O 1
ATOM 741 N N . SER A 1 94 ? 15.981 -0.056 -13.392 1.00 79.31 94 SER A N 1
ATOM 742 C CA . SER A 1 94 ? 15.831 0.614 -12.094 1.00 79.31 94 SER A CA 1
ATOM 743 C C . SER A 1 94 ? 14.667 1.608 -12.091 1.00 79.31 94 SER A C 1
ATOM 745 O O . SER A 1 94 ? 13.867 1.606 -11.152 1.00 79.31 94 SER A O 1
ATOM 747 N N . ALA A 1 95 ? 14.49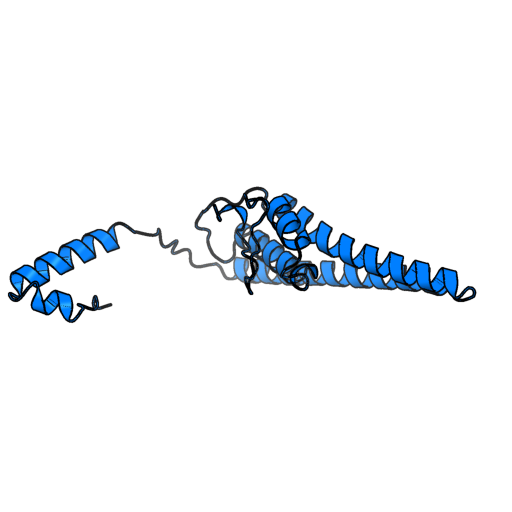9 2.392 -13.160 1.00 82.00 95 ALA A N 1
ATOM 748 C CA . ALA A 1 95 ? 13.345 3.267 -13.327 1.00 82.00 95 ALA A CA 1
ATOM 749 C C . ALA A 1 95 ? 12.035 2.465 -13.410 1.00 82.00 95 ALA A C 1
ATOM 751 O O . ALA A 1 95 ? 11.077 2.792 -12.712 1.00 82.00 95 ALA A O 1
ATOM 752 N N . ALA A 1 96 ? 11.989 1.390 -14.199 1.00 83.19 96 ALA A N 1
ATOM 753 C CA . ALA A 1 96 ? 10.810 0.541 -14.346 1.00 83.19 96 ALA A CA 1
ATOM 754 C C . ALA A 1 96 ? 10.400 -0.117 -13.022 1.00 83.19 96 ALA A C 1
ATOM 756 O O . ALA A 1 96 ? 9.225 -0.088 -12.665 1.00 83.19 96 ALA A O 1
ATOM 757 N N . VAL A 1 97 ? 11.355 -0.640 -12.249 1.00 80.75 97 VAL A N 1
ATOM 758 C CA . VAL A 1 97 ? 11.111 -1.196 -10.909 1.00 80.75 97 VAL A CA 1
ATOM 759 C C . VAL A 1 97 ? 10.598 -0.105 -9.968 1.00 80.75 97 VAL A C 1
ATOM 761 O O . VAL A 1 97 ? 9.623 -0.316 -9.247 1.00 80.75 97 VAL A O 1
ATOM 764 N N . PHE A 1 98 ? 11.201 1.086 -10.002 1.00 77.44 98 PHE A N 1
ATOM 765 C CA . PHE A 1 98 ? 10.797 2.201 -9.153 1.00 77.44 98 PHE A CA 1
ATOM 766 C C . PHE A 1 98 ? 9.374 2.689 -9.462 1.00 77.44 98 PHE A C 1
ATOM 768 O O . PHE A 1 98 ? 8.526 2.743 -8.565 1.00 77.44 98 PHE A O 1
ATOM 775 N N . PHE A 1 99 ? 9.079 3.012 -10.723 1.00 79.38 99 PHE A N 1
ATOM 776 C CA . PHE A 1 99 ? 7.756 3.466 -11.153 1.00 79.38 99 PHE A CA 1
ATOM 777 C C . PHE A 1 99 ? 6.715 2.351 -11.076 1.00 79.38 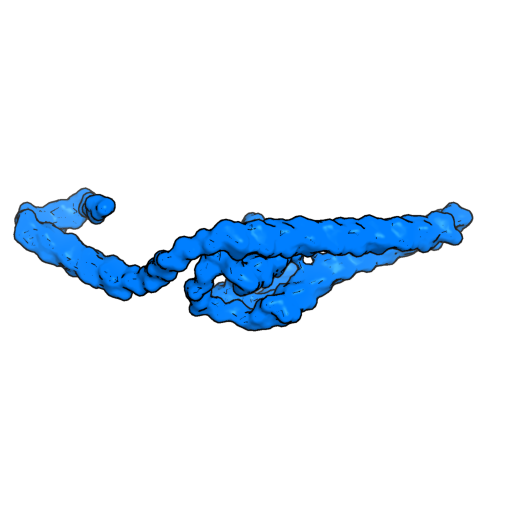99 PHE A C 1
ATOM 779 O O . PHE A 1 99 ? 5.584 2.615 -10.674 1.00 79.38 99 PHE A O 1
ATOM 786 N N . GLY A 1 100 ? 7.094 1.111 -11.383 1.00 79.25 100 GLY A N 1
ATOM 787 C CA . GLY A 1 100 ? 6.237 -0.065 -11.275 1.00 79.25 100 GLY A CA 1
ATOM 788 C C . GLY A 1 100 ? 5.805 -0.319 -9.835 1.00 79.25 100 GLY A C 1
ATOM 789 O O . GLY A 1 100 ? 4.610 -0.397 -9.564 1.00 79.25 100 GLY A O 1
ATOM 790 N N . MET A 1 101 ? 6.744 -0.349 -8.884 1.00 73.69 101 MET A N 1
ATOM 791 C CA . MET A 1 101 ? 6.430 -0.570 -7.467 1.00 73.69 101 MET A CA 1
ATOM 792 C C . MET A 1 101 ? 5.606 0.586 -6.877 1.00 73.69 101 MET A C 1
ATOM 794 O O . MET A 1 101 ? 4.675 0.364 -6.101 1.00 73.69 101 MET A O 1
ATOM 798 N N . SER A 1 102 ? 5.898 1.821 -7.295 1.00 71.19 102 SER A N 1
ATOM 799 C CA . SER A 1 102 ? 5.158 3.022 -6.884 1.00 71.19 102 SER A CA 1
ATOM 800 C C . SER A 1 102 ? 3.736 3.051 -7.453 1.00 71.19 102 SER A C 1
ATOM 802 O O . SER A 1 102 ? 2.772 3.251 -6.716 1.00 71.19 102 SER A O 1
ATOM 804 N N . GLY A 1 103 ? 3.587 2.813 -8.757 1.00 73.19 103 GLY A N 1
ATOM 805 C CA . GLY A 1 103 ? 2.301 2.778 -9.447 1.00 73.19 103 GLY A CA 1
ATOM 806 C C . GLY A 1 103 ? 1.428 1.622 -8.969 1.00 73.19 103 GLY A C 1
ATOM 807 O O . GLY A 1 103 ? 0.239 1.815 -8.726 1.00 73.19 103 GLY A O 1
ATOM 808 N N . PHE A 1 104 ? 2.019 0.449 -8.732 1.00 78.25 104 PHE A N 1
ATOM 809 C CA . PHE A 1 104 ? 1.319 -0.705 -8.176 1.00 78.25 104 PHE A CA 1
ATOM 810 C C . PHE A 1 104 ? 0.700 -0.395 -6.809 1.00 78.25 104 PHE A C 1
ATOM 812 O O . PHE A 1 104 ? -0.461 -0.730 -6.576 1.00 78.25 104 PHE A O 1
ATOM 819 N N . ALA A 1 105 ? 1.416 0.311 -5.927 1.00 72.06 105 ALA A N 1
ATOM 820 C CA . ALA A 1 105 ? 0.875 0.728 -4.634 1.00 72.06 105 ALA A CA 1
ATOM 821 C C . ALA A 1 105 ? -0.332 1.679 -4.777 1.00 72.06 105 ALA A C 1
ATOM 823 O O . ALA A 1 105 ? -1.330 1.521 -4.066 1.00 72.06 105 ALA A O 1
ATOM 824 N N . VAL A 1 106 ? -0.281 2.627 -5.722 1.00 73.06 106 VAL A N 1
ATOM 825 C CA . VAL A 1 106 ? -1.393 3.555 -6.009 1.00 73.06 106 VAL A CA 1
ATOM 826 C C . VAL A 1 106 ? -2.599 2.807 -6.567 1.00 73.06 106 VAL A C 1
ATOM 828 O O . VAL A 1 106 ? -3.710 2.965 -6.058 1.00 73.06 106 VAL A O 1
ATOM 831 N N . ILE A 1 107 ? -2.386 1.967 -7.582 1.00 75.88 107 ILE A N 1
ATOM 832 C CA . ILE A 1 107 ? -3.443 1.175 -8.219 1.00 75.88 107 ILE A CA 1
ATOM 833 C C . ILE A 1 107 ? -4.093 0.265 -7.183 1.00 75.88 107 ILE A C 1
ATOM 835 O O . ILE A 1 107 ? -5.314 0.261 -7.052 1.00 75.88 107 ILE A O 1
ATOM 839 N N . ALA A 1 108 ? -3.301 -0.450 -6.386 1.00 71.75 108 ALA A N 1
ATOM 840 C CA . ALA A 1 108 ? -3.825 -1.339 -5.362 1.00 71.75 108 ALA A CA 1
ATOM 841 C C . ALA A 1 108 ? -4.661 -0.593 -4.315 1.00 71.75 108 ALA A C 1
ATOM 843 O O . ALA A 1 108 ? -5.717 -1.087 -3.928 1.00 71.75 108 ALA A O 1
ATOM 844 N N . LYS A 1 109 ? -4.256 0.614 -3.893 1.00 74.62 109 LYS A N 1
ATOM 845 C CA . LYS A 1 109 ? -5.065 1.458 -2.997 1.00 74.62 109 LYS A CA 1
ATOM 846 C C . LYS A 1 109 ? -6.428 1.783 -3.615 1.00 74.62 109 LYS A C 1
ATOM 848 O O . LYS A 1 109 ? -7.456 1.629 -2.951 1.00 74.62 109 LYS A O 1
ATOM 853 N N . TRP A 1 110 ? -6.457 2.194 -4.881 1.00 73.62 110 TRP A N 1
ATOM 854 C CA . TRP A 1 110 ? -7.701 2.519 -5.583 1.00 73.62 110 TRP A CA 1
ATOM 855 C C . TRP A 1 110 ? -8.584 1.289 -5.842 1.00 73.62 110 TRP A C 1
ATOM 857 O O . TRP A 1 110 ? -9.791 1.373 -5.639 1.00 73.62 110 TRP A O 1
ATOM 867 N N . VAL A 1 111 ? -8.000 0.141 -6.195 1.00 73.31 111 VAL A N 1
ATOM 868 C CA . VAL A 1 111 ? -8.729 -1.114 -6.453 1.00 73.31 111 VAL A CA 1
ATOM 869 C C . VAL A 1 111 ? -9.275 -1.733 -5.160 1.00 73.31 111 VAL A C 1
ATOM 871 O O . VAL A 1 111 ? -10.414 -2.201 -5.130 1.00 73.31 111 VAL A O 1
ATOM 874 N N . LEU A 1 112 ? -8.503 -1.736 -4.067 1.00 68.81 112 LEU A N 1
ATOM 875 C CA . LEU A 1 112 ? -8.931 -2.363 -2.810 1.00 68.81 112 LEU A CA 1
ATOM 876 C C . LEU A 1 112 ? -9.813 -1.467 -1.945 1.00 68.81 112 LEU A C 1
ATOM 878 O O . LEU A 1 112 ? -10.608 -2.002 -1.172 1.00 68.81 112 LEU A O 1
ATOM 882 N N . VAL A 1 113 ? -9.674 -0.144 -1.999 1.00 66.88 113 VAL A N 1
ATOM 883 C CA . VAL A 1 113 ? -10.366 0.748 -1.051 1.00 66.88 113 VAL A CA 1
ATOM 884 C C . VAL A 1 113 ? -11.127 1.871 -1.745 1.00 66.88 113 VAL A C 1
ATOM 886 O O . VAL A 1 113 ? -12.214 2.227 -1.296 1.00 66.88 113 VAL A O 1
ATOM 889 N N . GLY A 1 114 ? -10.601 2.411 -2.846 1.00 70.25 114 GLY A N 1
ATOM 890 C CA . GLY A 1 114 ? -11.191 3.570 -3.514 1.00 70.25 114 GLY A CA 1
ATOM 891 C C . GLY A 1 114 ? -11.097 4.821 -2.634 1.00 70.25 114 GLY A C 1
ATOM 892 O O . GLY A 1 114 ? -9.995 5.322 -2.382 1.00 70.25 114 GLY A O 1
ATOM 893 N N . ARG A 1 115 ? -12.250 5.318 -2.162 1.00 66.12 115 ARG A N 1
ATOM 894 C CA . ARG A 1 115 ? -12.348 6.457 -1.232 1.00 66.12 115 ARG A CA 1
ATOM 895 C C . ARG A 1 115 ? -12.479 5.967 0.204 1.00 66.12 115 ARG A C 1
ATOM 897 O O . ARG A 1 115 ? -13.367 5.172 0.514 1.00 66.12 115 ARG A O 1
ATOM 904 N N . TRP A 1 116 ? -11.605 6.455 1.080 1.00 65.12 116 TRP A N 1
ATOM 905 C CA . TRP A 1 116 ? -11.653 6.114 2.498 1.00 65.12 116 TRP A CA 1
ATOM 906 C C . TRP A 1 116 ? -12.867 6.779 3.150 1.00 65.12 116 TRP A C 1
ATOM 908 O O . TRP A 1 116 ? -13.022 7.994 3.090 1.00 65.12 116 TRP A O 1
ATOM 918 N N . LYS A 1 117 ? -13.720 5.985 3.802 1.00 59.28 117 LYS A N 1
ATOM 919 C CA . LYS A 1 117 ? -14.805 6.479 4.655 1.00 59.28 117 LYS A CA 1
ATOM 920 C C . LYS A 1 117 ? -14.451 6.169 6.107 1.00 59.28 117 LYS A C 1
ATOM 922 O O . LYS A 1 117 ? -14.035 5.047 6.395 1.00 59.28 117 LYS A O 1
ATOM 927 N N . ALA A 1 118 ? -14.578 7.151 6.999 1.00 63.59 118 ALA A N 1
ATOM 928 C CA . ALA A 1 118 ? -14.393 6.944 8.432 1.00 63.59 118 ALA A CA 1
ATOM 929 C C . ALA A 1 118 ? -15.517 6.028 8.946 1.00 63.59 118 ALA A C 1
ATOM 931 O O . ALA A 1 118 ? -16.659 6.453 9.098 1.00 63.59 118 ALA A O 1
ATOM 932 N N . GLU A 1 119 ? -15.211 4.746 9.122 1.00 64.81 119 GLU A N 1
ATOM 933 C CA . GLU A 1 119 ? -16.149 3.720 9.575 1.00 64.81 119 GLU A CA 1
ATOM 934 C C . GLU A 1 119 ? -15.411 2.797 10.552 1.00 64.81 119 GLU A C 1
ATOM 936 O O . GLU A 1 119 ? -14.279 2.386 10.286 1.00 64.81 119 GLU A O 1
ATOM 941 N N . ALA A 1 120 ? -16.036 2.467 11.683 1.00 63.66 120 ALA A N 1
ATOM 942 C CA . ALA A 1 120 ? -15.503 1.483 12.617 1.00 63.66 120 ALA A CA 1
ATOM 943 C C . ALA A 1 120 ? -15.752 0.072 12.063 1.00 63.66 120 ALA A C 1
ATOM 945 O O . ALA A 1 120 ? -16.887 -0.292 11.754 1.00 63.66 120 ALA A O 1
ATOM 946 N N . PHE A 1 121 ? -14.702 -0.741 11.927 1.00 66.88 121 PHE A N 1
ATOM 947 C CA . PHE A 1 121 ? -14.810 -2.123 11.454 1.00 66.88 121 PHE A CA 1
ATOM 948 C C . PHE A 1 121 ? -14.170 -3.109 12.439 1.00 66.88 121 PHE A C 1
ATOM 950 O O . PHE A 1 121 ? -13.147 -2.794 13.048 1.00 66.88 121 PHE A O 1
ATOM 957 N N . PRO A 1 122 ? -14.738 -4.323 12.594 1.00 66.69 122 PRO A N 1
ATOM 958 C CA . PRO A 1 122 ? -14.185 -5.326 13.491 1.00 66.69 122 PRO A CA 1
ATOM 959 C C . PRO A 1 122 ? -12.814 -5.806 12.998 1.00 66.69 122 PRO A C 1
ATOM 961 O O . PRO A 1 122 ? -12.615 -6.091 11.811 1.00 66.69 122 PRO A O 1
ATOM 964 N N . ILE A 1 123 ? -11.880 -5.937 13.939 1.00 64.75 123 ILE A N 1
ATOM 965 C CA . ILE A 1 123 ? -10.581 -6.579 13.726 1.00 64.75 123 ILE A CA 1
ATOM 966 C C . ILE A 1 123 ? -10.794 -8.039 13.271 1.00 64.75 123 ILE A C 1
ATOM 968 O O . ILE A 1 123 ? -11.677 -8.715 13.796 1.00 64.75 123 ILE A O 1
ATOM 972 N N . TRP A 1 124 ? -10.011 -8.517 12.290 1.00 63.38 124 TRP A N 1
ATOM 973 C CA . TRP A 1 124 ? -10.068 -9.877 11.691 1.00 63.38 124 TRP A CA 1
ATOM 974 C C . TRP A 1 124 ? -11.145 -10.160 10.622 1.00 63.38 124 TRP A C 1
ATOM 976 O O . TRP A 1 124 ? -11.379 -11.314 10.272 1.00 63.38 124 TRP A O 1
ATOM 986 N N . GLY A 1 125 ? -11.786 -9.133 10.055 1.00 70.81 125 GLY A N 1
ATOM 987 C CA . GLY A 1 125 ? -12.661 -9.282 8.880 1.00 70.81 125 GLY A CA 1
ATOM 988 C C . GLY A 1 125 ? -11.961 -9.068 7.527 1.00 70.81 125 GLY A C 1
ATOM 989 O O . GLY A 1 125 ? -10.841 -8.566 7.452 1.00 70.81 125 GLY A O 1
ATOM 990 N N . VAL A 1 126 ? -12.676 -9.330 6.426 1.00 70.19 126 VAL A N 1
ATOM 991 C CA . VAL A 1 126 ? -12.210 -9.055 5.045 1.00 70.19 126 VAL A CA 1
ATOM 992 C C . VAL A 1 126 ? -11.864 -7.572 4.841 1.00 70.19 126 VAL A C 1
ATOM 994 O O . VAL A 1 126 ? -10.903 -7.239 4.150 1.00 70.19 126 VAL A O 1
ATOM 997 N N . ARG A 1 127 ? -12.604 -6.660 5.489 1.00 71.94 127 ARG A N 1
ATOM 998 C CA . ARG A 1 127 ? -12.305 -5.216 5.491 1.00 71.94 127 ARG A CA 1
ATOM 999 C C . ARG A 1 127 ? -10.958 -4.899 6.156 1.00 71.94 127 ARG A C 1
ATOM 1001 O O . ARG A 1 127 ? -10.196 -4.110 5.604 1.00 71.94 127 ARG A O 1
ATOM 1008 N N . TYR A 1 128 ? -10.631 -5.556 7.274 1.00 73.94 128 TYR A N 1
ATOM 1009 C CA . TYR A 1 128 ? -9.320 -5.426 7.921 1.00 73.94 128 TYR A CA 1
ATOM 1010 C C . TYR A 1 128 ? -8.203 -5.968 7.025 1.00 73.94 128 TYR A C 1
ATOM 1012 O O . TYR A 1 128 ? -7.175 -5.315 6.883 1.00 73.94 128 TYR A O 1
ATOM 1020 N N . PHE A 1 129 ? -8.417 -7.112 6.368 1.00 74.88 129 PHE A N 1
ATOM 1021 C CA . PHE A 1 129 ? -7.442 -7.660 5.426 1.00 74.88 129 PHE A CA 1
ATOM 1022 C C . PHE A 1 129 ? -7.161 -6.691 4.267 1.00 74.88 129 PHE A C 1
ATOM 1024 O O . PHE A 1 129 ? -6.004 -6.388 3.995 1.00 74.88 129 PHE A O 1
ATOM 1031 N N . ARG A 1 130 ? -8.202 -6.114 3.646 1.00 77.75 130 ARG A N 1
ATOM 1032 C CA . ARG A 1 130 ? -8.045 -5.087 2.596 1.00 77.75 130 ARG A CA 1
ATOM 1033 C C . ARG A 1 130 ? -7.254 -3.876 3.098 1.00 77.75 130 ARG A C 1
ATOM 1035 O O . ARG A 1 130 ? -6.332 -3.431 2.420 1.00 77.75 130 ARG A O 1
ATOM 1042 N N . PHE A 1 131 ? -7.574 -3.378 4.296 1.00 76.19 131 PHE A N 1
ATOM 1043 C CA . PHE A 1 131 ? -6.830 -2.290 4.939 1.00 76.19 131 PHE A CA 1
ATOM 1044 C C . PHE A 1 131 ? -5.360 -2.660 5.166 1.00 76.19 131 PHE A C 1
ATOM 1046 O O . PHE A 1 131 ? -4.463 -1.870 4.874 1.00 76.19 131 PHE A O 1
ATOM 1053 N N . TRP A 1 132 ? -5.109 -3.869 5.664 1.00 80.56 132 TRP A N 1
ATOM 1054 C CA . TRP A 1 132 ? -3.770 -4.371 5.934 1.00 80.56 132 TRP A CA 1
ATOM 1055 C C . TRP A 1 132 ? -2.944 -4.501 4.652 1.00 80.56 132 TRP A C 1
ATOM 1057 O O . TRP A 1 132 ? -1.800 -4.055 4.641 1.00 80.56 132 TRP A O 1
ATOM 1067 N N . VAL A 1 133 ? -3.526 -5.019 3.565 1.00 77.94 133 VAL A N 1
ATOM 1068 C CA . VAL A 1 133 ? -2.855 -5.135 2.261 1.00 77.94 133 VAL A CA 1
ATOM 1069 C C . VAL A 1 133 ? -2.440 -3.758 1.753 1.00 77.94 133 VAL A C 1
ATOM 1071 O O . VAL A 1 133 ? -1.272 -3.548 1.436 1.00 77.94 133 VAL A O 1
ATOM 1074 N N . VAL A 1 134 ? -3.361 -2.789 1.747 1.00 73.94 134 VAL A N 1
ATOM 1075 C CA . VAL A 1 134 ? -3.057 -1.419 1.307 1.00 73.94 134 VAL A CA 1
ATOM 1076 C C . VAL A 1 134 ? -1.997 -0.773 2.201 1.00 73.94 134 VAL A C 1
ATOM 1078 O O . VAL A 1 134 ? -1.055 -0.166 1.699 1.00 73.94 134 VAL A O 1
ATOM 1081 N N . LYS A 1 135 ? -2.088 -0.952 3.524 1.00 74.25 135 LYS A N 1
ATOM 1082 C CA . LYS A 1 135 ? -1.083 -0.460 4.475 1.00 74.25 135 LYS A CA 1
ATOM 1083 C C . LYS A 1 135 ? 0.297 -1.075 4.234 1.00 74.25 135 LYS A C 1
ATOM 1085 O O . LYS A 1 135 ? 1.289 -0.352 4.304 1.00 74.25 135 LYS A O 1
ATOM 1090 N N . THR A 1 136 ? 0.368 -2.379 3.974 1.00 74.88 136 THR A N 1
ATOM 1091 C CA . THR A 1 136 ? 1.614 -3.072 3.627 1.00 74.88 136 THR A CA 1
ATOM 1092 C C . THR A 1 136 ? 2.184 -2.516 2.328 1.00 74.88 136 THR A C 1
ATOM 1094 O O . THR A 1 136 ? 3.344 -2.124 2.324 1.00 74.88 136 THR A O 1
ATOM 1097 N N . LEU A 1 137 ? 1.370 -2.356 1.281 1.00 73.06 137 LEU A N 1
ATOM 1098 C CA . LEU A 1 137 ? 1.824 -1.855 -0.023 1.00 73.06 137 LEU A CA 1
ATOM 1099 C C . LEU A 1 137 ? 2.355 -0.426 0.043 1.00 73.06 137 LEU A C 1
ATOM 1101 O O . LEU A 1 137 ? 3.408 -0.122 -0.510 1.00 73.06 137 LEU A O 1
ATOM 1105 N N . ILE A 1 138 ? 1.648 0.454 0.754 1.00 70.75 138 ILE A N 1
ATOM 1106 C CA . ILE A 1 138 ? 2.086 1.839 0.952 1.00 70.75 138 ILE A CA 1
ATOM 1107 C C . ILE A 1 138 ? 3.397 1.880 1.748 1.00 70.75 138 ILE A C 1
ATOM 1109 O O . ILE A 1 138 ? 4.247 2.724 1.483 1.00 70.75 138 ILE A O 1
ATOM 1113 N N . ARG A 1 139 ? 3.585 0.969 2.714 1.00 69.94 139 ARG A N 1
ATOM 1114 C CA . ARG A 1 139 ? 4.830 0.871 3.491 1.00 69.94 139 ARG A CA 1
ATOM 1115 C C . ARG A 1 139 ? 5.998 0.304 2.693 1.00 69.94 139 AR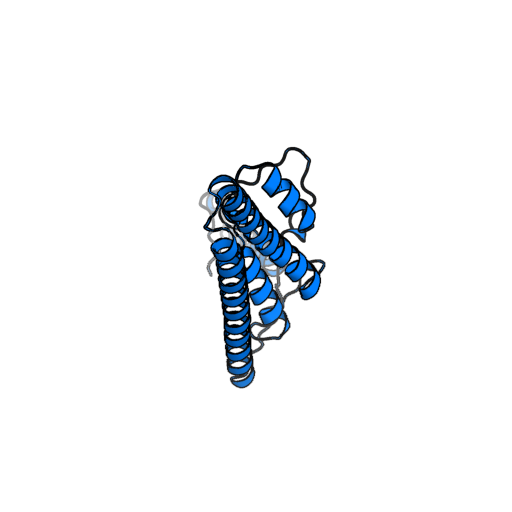G A C 1
ATOM 1117 O O . ARG A 1 139 ? 7.127 0.704 2.955 1.00 69.94 139 ARG A O 1
ATOM 1124 N N . THR A 1 140 ? 5.749 -0.625 1.775 1.00 68.06 140 THR A N 1
ATOM 1125 C CA . THR A 1 140 ? 6.790 -1.213 0.921 1.00 68.06 140 THR A CA 1
ATOM 1126 C C . THR A 1 140 ? 7.137 -0.327 -0.272 1.00 68.06 140 THR A C 1
ATOM 1128 O O . THR A 1 140 ? 8.188 -0.521 -0.875 1.00 68.06 140 THR A O 1
ATOM 1131 N N . ALA A 1 141 ? 6.285 0.642 -0.623 1.00 67.88 141 ALA A N 1
ATOM 1132 C CA . ALA A 1 141 ? 6.545 1.560 -1.723 1.00 67.88 141 ALA A CA 1
ATOM 1133 C C . ALA A 1 141 ? 7.810 2.408 -1.450 1.00 67.88 141 ALA A C 1
ATOM 1135 O O . ALA A 1 141 ? 7.888 3.102 -0.431 1.00 67.88 141 ALA A O 1
ATOM 1136 N N . PRO A 1 142 ? 8.788 2.433 -2.375 1.00 59.97 142 PRO A N 1
ATOM 1137 C CA . PRO A 1 142 ? 10.059 3.134 -2.189 1.00 59.97 142 PRO A CA 1
ATOM 1138 C C . PRO A 1 142 ? 9.894 4.659 -2.262 1.00 59.97 142 PRO A C 1
ATOM 1140 O O . PRO A 1 142 ? 10.804 5.397 -1.903 1.00 59.97 142 PRO A O 1
ATOM 1143 N N . VAL A 1 143 ? 8.715 5.151 -2.658 1.00 59.78 143 VAL A N 1
ATOM 1144 C CA . VAL A 1 143 ? 8.346 6.578 -2.664 1.00 59.78 143 VAL A CA 1
ATOM 1145 C C . VAL A 1 143 ? 8.496 7.216 -1.280 1.00 59.78 143 VAL A C 1
ATOM 1147 O O . VAL A 1 143 ? 8.745 8.413 -1.173 1.00 59.78 143 VAL A O 1
ATOM 1150 N N . VAL A 1 144 ? 8.427 6.418 -0.208 1.00 57.09 144 VAL A N 1
ATOM 1151 C CA . VAL A 1 144 ? 8.686 6.872 1.165 1.00 57.09 144 VAL A CA 1
ATOM 1152 C C . VAL A 1 144 ? 10.126 7.375 1.359 1.00 57.09 144 VAL A C 1
ATOM 1154 O O . VAL A 1 144 ? 10.361 8.137 2.294 1.00 57.09 144 VAL A O 1
ATOM 1157 N N . LEU A 1 145 ? 11.079 6.993 0.499 1.00 55.28 145 LEU A N 1
ATOM 1158 C CA . LEU A 1 145 ? 12.444 7.531 0.513 1.00 55.28 145 LEU A CA 1
ATOM 1159 C C . LEU A 1 145 ? 12.544 8.940 -0.096 1.00 55.28 145 LEU A C 1
ATOM 1161 O O . LEU A 1 145 ? 13.457 9.674 0.261 1.00 55.28 145 LEU A O 1
ATOM 1165 N N . PHE A 1 146 ? 11.593 9.358 -0.939 1.00 57.38 146 PHE A N 1
ATOM 1166 C CA . PHE A 1 146 ? 11.557 10.693 -1.560 1.00 57.38 146 PHE A CA 1
ATOM 1167 C C . PHE A 1 146 ? 10.762 11.721 -0.731 1.00 57.38 146 PHE A C 1
ATOM 1169 O O . PHE A 1 146 ? 10.066 12.580 -1.280 1.00 57.38 146 PHE A O 1
ATOM 1176 N N . ARG A 1 147 ? 10.852 11.648 0.604 1.00 53.66 147 ARG A N 1
ATOM 1177 C CA . ARG A 1 147 ? 10.311 12.687 1.505 1.00 53.66 147 ARG A CA 1
ATOM 1178 C C . ARG A 1 147 ? 10.986 14.030 1.205 1.00 53.66 147 ARG A C 1
ATOM 1180 O O . ARG A 1 147 ? 12.178 14.060 0.913 1.00 53.66 147 ARG A O 1
ATOM 1187 N N . GLY A 1 148 ? 10.213 15.113 1.197 1.00 51.38 148 GLY A N 1
ATOM 1188 C CA . GLY A 1 148 ? 10.689 16.458 0.849 1.00 51.38 148 GLY A CA 1
ATOM 1189 C C . GLY A 1 148 ? 10.727 16.794 -0.639 1.00 51.38 148 GLY A C 1
ATOM 1190 O O . GLY A 1 148 ? 10.924 17.955 -0.989 1.00 51.38 148 GLY A O 1
ATOM 1191 N N . SER A 1 149 ? 10.486 15.831 -1.534 1.00 60.00 149 SER A N 1
ATOM 1192 C CA . SER A 1 149 ? 10.400 16.115 -2.969 1.00 60.00 149 SER A CA 1
ATOM 1193 C C . SER A 1 149 ? 8.979 16.542 -3.368 1.00 60.00 149 SER A C 1
ATOM 1195 O O . SER A 1 149 ? 8.010 15.925 -2.914 1.00 60.00 149 SER A O 1
ATOM 1197 N N . PRO A 1 150 ? 8.800 17.519 -4.279 1.00 61.81 150 PRO A N 1
ATOM 1198 C CA . PRO A 1 150 ? 7.484 17.857 -4.835 1.00 61.81 150 PRO A CA 1
ATOM 1199 C C . PRO A 1 150 ? 6.775 16.655 -5.491 1.00 61.81 150 PRO A C 1
ATOM 1201 O O . PRO A 1 150 ? 5.545 16.619 -5.538 1.00 61.81 150 PRO A O 1
ATOM 1204 N N . LEU A 1 151 ? 7.521 15.621 -5.904 1.00 63.50 151 LEU A N 1
ATOM 1205 C CA . LEU A 1 151 ? 6.966 14.345 -6.373 1.00 63.50 151 LEU A CA 1
ATOM 1206 C C . LEU A 1 151 ? 6.127 13.628 -5.304 1.00 63.50 151 LEU A C 1
ATOM 1208 O O . LEU A 1 151 ? 5.113 13.013 -5.628 1.00 63.50 151 LEU A O 1
ATOM 1212 N N . TYR A 1 152 ? 6.504 13.738 -4.028 1.00 64.94 152 TYR A N 1
ATOM 1213 C CA . TYR A 1 152 ? 5.751 13.154 -2.921 1.00 64.94 152 TYR A CA 1
ATOM 1214 C C . TYR A 1 152 ? 4.394 13.847 -2.734 1.00 64.94 152 TYR A C 1
ATOM 1216 O O . TYR A 1 152 ? 3.392 13.182 -2.483 1.00 64.94 152 TYR A O 1
ATOM 1224 N N . SER A 1 153 ? 4.329 15.166 -2.945 1.00 63.28 153 SER A N 1
ATOM 1225 C CA . SER A 1 153 ? 3.072 15.927 -2.900 1.00 63.28 153 SER A CA 1
ATOM 1226 C C . SER A 1 153 ? 2.110 15.496 -4.018 1.00 63.28 153 SER A C 1
ATOM 1228 O O . SER A 1 153 ? 0.931 15.250 -3.763 1.00 63.28 153 SER A O 1
ATOM 1230 N N . ILE A 1 154 ? 2.626 15.277 -5.235 1.00 66.19 154 ILE A N 1
ATOM 1231 C CA . ILE A 1 154 ? 1.844 14.749 -6.369 1.00 66.19 154 ILE A CA 1
ATOM 1232 C C . ILE A 1 154 ? 1.362 13.319 -6.085 1.00 66.19 154 ILE A C 1
ATOM 1234 O O . ILE A 1 154 ? 0.202 12.993 -6.335 1.00 66.19 154 ILE A O 1
ATOM 1238 N N . TYR A 1 155 ? 2.219 12.468 -5.512 1.00 66.75 155 TYR A N 1
ATOM 1239 C CA . TYR A 1 155 ? 1.847 11.109 -5.113 1.00 66.75 155 TYR A CA 1
ATOM 1240 C C . TYR A 1 155 ? 0.724 11.105 -4.065 1.00 66.75 155 TYR A C 1
ATOM 1242 O O . TYR A 1 155 ? -0.227 10.332 -4.173 1.00 66.75 155 TYR A O 1
ATOM 1250 N N . LEU A 1 156 ? 0.785 12.006 -3.080 1.00 64.38 156 LEU A N 1
ATOM 1251 C CA . LEU A 1 156 ? -0.277 12.187 -2.089 1.00 64.38 156 LEU A CA 1
ATOM 1252 C C . LEU A 1 156 ? -1.572 12.717 -2.730 1.00 64.38 156 LEU A C 1
ATOM 1254 O O . LEU A 1 156 ? -2.655 12.233 -2.398 1.00 64.38 156 LEU A O 1
ATOM 1258 N N . GLN A 1 157 ? -1.501 13.644 -3.685 1.00 66.94 157 GLN A N 1
ATOM 1259 C CA . GLN A 1 157 ? -2.682 14.095 -4.436 1.00 66.94 157 GLN A CA 1
ATOM 1260 C C . GLN A 1 157 ? -3.326 12.959 -5.247 1.00 66.94 157 GLN A C 1
ATOM 1262 O O . GLN A 1 157 ? -4.544 12.793 -5.209 1.00 66.94 157 GLN A O 1
ATOM 1267 N N . LEU A 1 158 ? -2.522 12.116 -5.906 1.00 64.25 158 LEU A N 1
ATOM 1268 C CA . LEU A 1 158 ? -2.983 10.886 -6.573 1.00 64.25 158 LEU A CA 1
ATOM 1269 C C . LEU A 1 158 ? -3.617 9.891 -5.589 1.00 64.25 158 LEU A C 1
ATOM 1271 O O . LEU A 1 158 ? -4.527 9.135 -5.939 1.00 64.25 158 LEU A O 1
ATOM 1275 N N . LEU A 1 159 ? -3.174 9.917 -4.333 1.00 63.81 159 LEU A N 1
ATOM 1276 C CA . LEU A 1 159 ? -3.772 9.171 -3.231 1.00 63.81 159 LEU A CA 1
ATOM 1277 C C . LEU A 1 159 ? -5.077 9.792 -2.699 1.00 63.81 159 LEU A C 1
ATOM 1279 O O . LEU A 1 159 ? -5.663 9.221 -1.782 1.00 63.81 159 LEU A O 1
ATOM 1283 N N . GLY A 1 160 ? -5.571 10.892 -3.272 1.00 60.78 160 GLY A N 1
ATOM 1284 C CA . GLY A 1 160 ? -6.862 11.501 -2.930 1.00 60.78 160 GLY A CA 1
ATOM 1285 C C . GLY A 1 160 ? -6.796 12.617 -1.884 1.00 60.78 160 GLY A C 1
ATOM 1286 O O . GLY A 1 160 ? -7.821 13.211 -1.561 1.00 60.78 160 GLY A O 1
ATOM 1287 N N . THR A 1 161 ? -5.604 12.957 -1.383 1.00 60.97 161 THR A N 1
ATOM 1288 C CA . THR A 1 161 ? -5.434 14.111 -0.483 1.00 60.97 161 THR A CA 1
ATOM 1289 C C . THR A 1 161 ? -5.647 15.413 -1.258 1.00 60.97 161 THR A C 1
ATOM 1291 O O . THR A 1 161 ? -4.991 15.646 -2.276 1.00 60.97 161 THR A O 1
ATOM 1294 N N . LYS A 1 162 ? -6.503 16.314 -0.765 1.00 56.09 162 LYS A N 1
ATOM 1295 C CA . LYS A 1 162 ? -6.636 17.673 -1.316 1.00 56.09 162 LYS A CA 1
ATOM 1296 C C . LYS A 1 162 ? -5.501 18.563 -0.803 1.00 56.09 162 LYS A C 1
ATOM 1298 O O . LYS A 1 162 ? -5.712 19.441 0.022 1.00 56.09 162 LYS A O 1
ATOM 1303 N N . LEU A 1 163 ? -4.280 18.324 -1.275 1.00 59.59 163 LEU A N 1
ATOM 1304 C CA . LEU A 1 163 ? -3.121 19.134 -0.899 1.00 59.59 163 LEU A CA 1
ATOM 1305 C C . LEU A 1 163 ? -2.990 20.374 -1.791 1.00 59.59 163 LEU A C 1
ATOM 1307 O O . LEU A 1 163 ? -3.010 20.263 -3.017 1.00 59.59 163 LEU A O 1
ATOM 1311 N N . GLY A 1 164 ? -2.804 21.550 -1.189 1.00 54.50 164 GLY A N 1
ATOM 1312 C CA . GLY A 1 164 ? -2.447 22.772 -1.917 1.00 54.50 164 GLY A CA 1
ATOM 1313 C C . GLY A 1 164 ? -1.074 22.657 -2.594 1.00 54.50 164 GLY A C 1
ATOM 1314 O O . GLY A 1 164 ? -0.192 21.956 -2.102 1.00 54.50 164 GLY A O 1
ATOM 1315 N N . LYS A 1 165 ? -0.874 23.376 -3.710 1.00 50.09 165 LYS A N 1
ATOM 1316 C CA . LYS A 1 165 ? 0.304 23.275 -4.605 1.00 50.09 165 LYS A CA 1
ATOM 1317 C C . LYS A 1 165 ? 1.684 23.505 -3.944 1.00 50.09 165 LYS A C 1
ATOM 1319 O O . LYS A 1 165 ? 2.685 23.219 -4.584 1.00 50.09 165 LYS A O 1
ATOM 1324 N N . ASN A 1 166 ? 1.739 23.974 -2.693 1.00 55.78 166 ASN A N 1
ATOM 1325 C CA . ASN A 1 166 ? 2.972 24.285 -1.950 1.00 55.78 166 ASN A CA 1
ATOM 1326 C C . ASN A 1 166 ? 3.081 23.563 -0.589 1.00 55.78 166 ASN A C 1
ATOM 1328 O O . ASN A 1 166 ? 3.872 23.967 0.259 1.00 55.78 166 ASN A O 1
ATOM 1332 N N . ALA A 1 167 ? 2.276 22.525 -0.339 1.00 54.88 167 ALA A N 1
ATOM 1333 C CA . ALA A 1 167 ? 2.344 21.782 0.917 1.00 54.88 167 ALA A CA 1
ATOM 1334 C C . ALA A 1 167 ? 3.404 20.669 0.841 1.00 54.88 167 ALA A C 1
ATOM 1336 O O . ALA A 1 167 ? 3.279 19.727 0.051 1.00 54.88 167 ALA A O 1
ATOM 1337 N N . VAL A 1 168 ? 4.435 20.781 1.683 1.00 54.69 168 VAL A N 1
ATOM 1338 C CA . VAL A 1 168 ? 5.464 19.754 1.896 1.00 54.69 168 VAL A CA 1
ATOM 1339 C C . VAL A 1 168 ? 5.154 19.045 3.212 1.00 54.69 168 VAL A C 1
ATOM 1341 O O . VAL A 1 168 ? 5.150 19.667 4.272 1.00 54.69 168 VAL A O 1
ATOM 1344 N N . ILE A 1 169 ? 4.843 17.748 3.146 1.00 58.19 169 ILE A N 1
ATOM 1345 C CA . ILE A 1 169 ? 4.536 16.932 4.327 1.00 58.19 169 ILE A CA 1
ATOM 1346 C C . ILE A 1 169 ? 5.756 16.082 4.676 1.00 58.19 169 ILE A C 1
ATOM 1348 O O . ILE A 1 169 ? 5.972 15.019 4.099 1.00 58.19 169 ILE A O 1
ATOM 1352 N N . GLU A 1 170 ? 6.491 16.518 5.695 1.00 53.78 170 GLU A N 1
ATOM 1353 C CA . GLU A 1 170 ? 7.624 15.801 6.298 1.00 53.78 170 GLU A CA 1
ATOM 1354 C C . GLU A 1 170 ? 7.169 14.812 7.387 1.00 53.78 170 GLU A C 1
ATOM 1356 O O . GLU A 1 170 ? 7.743 14.726 8.473 1.00 53.78 170 GLU A O 1
ATOM 1361 N N . SER A 1 171 ? 6.089 14.063 7.148 1.00 54.81 171 SER A N 1
ATOM 1362 C CA . SER A 1 171 ? 5.618 13.087 8.136 1.00 54.81 171 SER A CA 1
ATOM 1363 C C . SER A 1 171 ? 6.360 11.760 8.000 1.00 54.81 171 SER A C 1
ATOM 1365 O O . SER A 1 171 ? 6.405 11.145 6.932 1.00 54.81 171 SER A O 1
ATOM 1367 N N . LYS A 1 172 ? 6.913 11.270 9.119 1.00 50.78 172 LYS A N 1
ATOM 1368 C CA . LYS A 1 172 ? 7.666 10.006 9.175 1.00 50.78 172 LYS A CA 1
ATOM 1369 C C . LYS A 1 172 ? 6.794 8.774 8.901 1.00 50.78 172 LYS A C 1
ATOM 1371 O O . LYS A 1 172 ? 7.311 7.720 8.522 1.00 50.78 172 LYS A O 1
ATOM 1376 N N . SER A 1 173 ? 5.485 8.902 9.076 1.00 54.31 173 SER A N 1
ATOM 1377 C CA . SER A 1 173 ? 4.486 7.880 8.786 1.00 54.31 173 SER A CA 1
ATOM 1378 C C . SER A 1 173 ? 3.569 8.365 7.672 1.00 54.31 173 SER A C 1
ATOM 1380 O O . SER A 1 173 ? 2.847 9.342 7.865 1.00 54.31 173 SER A O 1
ATOM 1382 N N . VAL A 1 174 ? 3.552 7.660 6.538 1.00 57.31 174 VAL A N 1
ATOM 1383 C CA . VAL A 1 174 ? 2.546 7.902 5.498 1.00 57.31 174 VAL A CA 1
ATOM 1384 C C . VAL A 1 174 ? 1.170 7.582 6.089 1.00 57.31 174 VAL A C 1
ATOM 1386 O O . VAL A 1 174 ? 0.958 6.441 6.526 1.00 57.31 174 VAL A O 1
ATOM 1389 N N . PRO A 1 175 ? 0.245 8.555 6.150 1.00 59.47 175 PRO A N 1
ATOM 1390 C CA . PRO A 1 175 ? -1.099 8.278 6.615 1.00 59.47 175 PRO A CA 1
ATOM 1391 C C . PRO A 1 175 ? -1.759 7.320 5.623 1.00 59.47 175 PRO A C 1
ATOM 1393 O O . PRO A 1 175 ? -1.881 7.621 4.445 1.00 59.47 175 PRO A O 1
ATOM 1396 N N . VAL A 1 176 ? -2.177 6.142 6.088 1.00 57.91 176 VAL A N 1
ATOM 1397 C CA . VAL A 1 176 ? -2.896 5.165 5.243 1.00 57.91 176 VAL A CA 1
ATOM 1398 C C . VAL A 1 176 ? -4.242 5.744 4.783 1.00 57.91 176 VAL A C 1
ATOM 1400 O O . VAL A 1 176 ? -4.699 5.461 3.679 1.00 57.91 176 VAL A O 1
ATOM 1403 N N . CYS A 1 177 ? -4.832 6.611 5.608 1.00 55.62 177 CYS A N 1
ATOM 1404 C CA . CYS A 1 177 ? -6.084 7.313 5.354 1.00 55.62 177 CYS A CA 1
ATOM 1405 C C . CYS A 1 177 ? -5.829 8.756 4.889 1.00 55.62 177 CYS A C 1
ATOM 1407 O O . CYS A 1 177 ? -6.280 9.701 5.529 1.00 55.62 177 CYS A O 1
ATOM 1409 N N . THR A 1 178 ? -5.084 8.940 3.797 1.00 57.44 178 THR A N 1
ATOM 1410 C CA . THR A 1 178 ? -4.820 10.276 3.228 1.00 57.44 178 THR A CA 1
ATOM 1411 C C . THR A 1 178 ? -6.103 11.040 2.874 1.00 57.44 178 THR A C 1
ATOM 1413 O O . THR A 1 178 ? -6.171 12.243 3.075 1.00 57.44 178 THR A O 1
ATOM 1416 N N . ASP A 1 179 ? -7.155 10.350 2.428 1.00 54.53 179 ASP A N 1
ATOM 1417 C CA . ASP A 1 179 ? -8.433 10.958 1.997 1.00 54.53 179 ASP A CA 1
ATOM 1418 C C . ASP A 1 179 ? -9.201 11.687 3.120 1.00 54.53 179 ASP A C 1
ATOM 1420 O O . ASP A 1 179 ? -10.080 12.493 2.839 1.00 54.53 179 ASP A O 1
ATOM 1424 N N . LEU A 1 180 ? -8.891 11.396 4.389 1.00 57.66 180 LEU A N 1
ATOM 1425 C CA . LEU A 1 180 ? -9.539 12.020 5.552 1.00 57.66 180 LEU A CA 1
ATOM 1426 C C . LEU A 1 180 ? -8.798 13.268 6.050 1.00 57.66 180 LEU A C 1
ATOM 1428 O O . LEU A 1 180 ? -9.272 13.931 6.969 1.00 57.66 180 LEU A O 1
ATOM 1432 N N . ILE A 1 181 ? -7.639 13.576 5.466 1.00 55.16 181 ILE A N 1
ATOM 1433 C CA . ILE A 1 181 ? -6.858 14.762 5.802 1.00 55.16 181 ILE A CA 1
ATOM 1434 C C . ILE A 1 181 ? -7.315 15.876 4.857 1.00 55.16 181 ILE A C 1
ATOM 1436 O O . ILE A 1 181 ? -7.014 15.846 3.661 1.00 55.16 181 ILE A O 1
ATOM 1440 N N . SER A 1 182 ? -8.085 16.820 5.401 1.00 49.25 182 SER A N 1
ATOM 1441 C CA . SER A 1 182 ? -8.468 18.074 4.745 1.00 49.25 182 SER A CA 1
ATOM 1442 C C . SER A 1 182 ? -7.737 19.253 5.360 1.00 49.25 182 SER A C 1
ATOM 1444 O O . SER A 1 182 ? -7.371 19.168 6.551 1.00 49.25 182 SER A O 1
#

Secondary structure (DSSP, 8-state):
------HHHHHH--SHHHHHHHHHHHHHHHHT-----------HHHHHHHHHHHHHHHHHHHHHHHHHHHHHHHHHHTTTT-HHHHHHHHHHHHHHHHHHHHHHHHHHHHHHTSS-------TTSHHHHHHHHHHHHHHH-GGGG-TTSHHHHHHHHHTT----TT-----SS--TTGGG--

Foldseek 3Di:
DDDPDDPVLCVVQVDPVSSCVVVVVVVVVVVVPPPPPPPDDDDPVLVVVLVVLVVVLVVVVVVVVVVLVVVLVVVLVVCPPDPVVSVVSVVVSVVCCQCVLLVVLLVLLCVLPNADDPDDDDPSDPNNSSLVSSQVSVVPRCCLVVQPDLVNVVSLVSVQAPDDSPDRDNDNDDPSNNNPHD

Sequence (182 aa):
EWATASMRDIYLHPTVARLALHLGVADEMTTATNEPVLTRRASNFAYWTCGAAQLLFYALYSYGALWAVNDGLNWMYDALDDPLQLYIRCVALSAAVFFGMSGFAVIAKWVLVGRWKAEAFPIWGVRYFRFWVVKTLIRTAPVVLFRGSPLYSIYLQLLGTKLGKNAVIESKSVPVCTDLIS

pLDDT: mean 70.13, std 11.35, range [40.53, 87.75]

Radius of gyration: 25.2 Å; chains: 1; bounding box: 50×48×72 Å